Protein AF-A9D0V6-F1 (afdb_monomer)

Sequence (81 aa):
MLIDGEPHPFKKGDYICFNADTGIAHTLRNDSDKEFVFLVIGNRDKHDVVVYPENNKVLVRAVDESYAKRLTNYWDADTKD

Solvent-accessible surface area (backbone atoms only — not comparable to full-atom values): 5776 Å² total; per-residue (Å²): 59,26,54,68,79,43,84,44,87,79,58,95,90,66,85,85,84,84,70,83,95,67,86,72,49,74,46,89,64,83,93,62,99,63,91,84,86,84,86,88,85,78,86,90,61,59,77,41,75,47,77,40,76,95,74,42,30,33,36,40,46,71,76,74,45,74,43,74,66,63,94,78,60,95,81,59,78,90,73,84,129

Foldseek 3Di:
DQWQNRDDDDDPPDDDDDDPPPPIDDDDDDPDPDDDDDDDDDDDDQQDWDADPVVQWIQGSVVRDIDHNDDDDPPDDPDDD

Organism: NCBI:txid314608

Secondary structure (DSSP, 8-state):
-EETTEE----TT------TTS---EE----SSS-----------TT-EEEEGGGTEEEETTTTEEEE-----TTS-----

Radius of gyration: 16.49 Å; Cα contacts (8 Å, |Δi|>4): 68; chains: 1; bounding box: 47×21×39 Å

InterPro domains:
  IPR011051 RmlC-like cupin domain superfamily [SSF51182] (2-68)
  IPR013096 Cupin 2, conserved barrel [PF07883] (3-41)
  IPR014710 RmlC-like jelly roll fold [G3DSA:2.60.120.10] (1-79)

Structure (mmCIF, N/CA/C/O backbone):
data_AF-A9D0V6-F1
#
_entry.id   AF-A9D0V6-F1
#
loop_
_atom_site.group_PDB
_atom_site.id
_atom_site.type_symbol
_atom_site.label_atom_id
_atom_site.label_alt_id
_atom_site.label_comp_id
_atom_site.label_asym_id
_atom_site.label_entity_id
_atom_site.label_seq_id
_atom_site.pdbx_PDB_ins_code
_atom_site.Cartn_x
_atom_site.Cartn_y
_atom_site.Cartn_z
_atom_site.occupancy
_atom_site.B_iso_or_equiv
_atom_site.auth_seq_id
_atom_site.auth_comp_id
_atom_site.auth_asym_id
_atom_site.auth_atom_id
_atom_site.pdbx_PDB_model_num
ATOM 1 N N . MET A 1 1 ? -7.086 3.933 9.717 1.00 94.38 1 MET A N 1
ATOM 2 C CA . MET A 1 1 ? -6.447 3.950 8.388 1.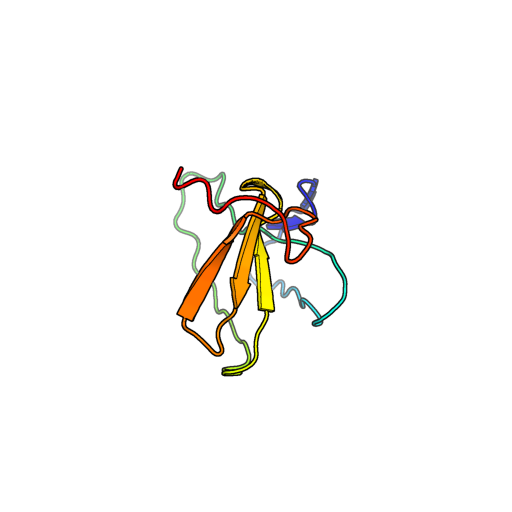00 94.38 1 MET A CA 1
ATOM 3 C C . MET A 1 1 ? -5.356 4.991 8.451 1.00 94.38 1 MET A C 1
ATOM 5 O O . MET A 1 1 ? -5.642 6.071 8.939 1.00 94.38 1 MET A O 1
ATOM 9 N N . LEU A 1 2 ? -4.138 4.685 8.029 1.00 96.31 2 LEU A N 1
ATOM 10 C CA . LEU A 1 2 ? -3.134 5.716 7.785 1.00 96.31 2 LEU A CA 1
ATOM 11 C C . LEU A 1 2 ? -3.269 6.122 6.318 1.00 96.31 2 LEU A C 1
ATOM 13 O O . LEU A 1 2 ? -3.238 5.233 5.470 1.00 96.31 2 LEU A O 1
ATOM 17 N N . ILE A 1 3 ? -3.485 7.403 6.025 1.00 96.50 3 ILE A N 1
ATOM 18 C CA . ILE A 1 3 ? -3.532 7.949 4.661 1.00 96.50 3 ILE A CA 1
ATOM 19 C C . ILE A 1 3 ? -2.338 8.885 4.546 1.00 96.50 3 ILE A C 1
ATOM 21 O O . ILE A 1 3 ? -2.282 9.891 5.241 1.00 96.50 3 ILE A O 1
ATOM 25 N N . ASP A 1 4 ? -1.359 8.498 3.736 1.00 95.38 4 ASP A N 1
ATOM 26 C CA . ASP A 1 4 ? -0.049 9.152 3.652 1.00 95.38 4 ASP A CA 1
ATOM 27 C C . ASP A 1 4 ? 0.624 9.348 5.029 1.00 95.38 4 ASP A C 1
ATOM 29 O O . ASP A 1 4 ? 1.152 10.401 5.363 1.00 95.38 4 ASP A O 1
ATOM 33 N N . GLY A 1 5 ? 0.535 8.318 5.879 1.00 95.44 5 GLY A N 1
ATOM 34 C CA . GLY A 1 5 ? 1.059 8.334 7.250 1.00 95.44 5 GLY A CA 1
ATOM 35 C C . GLY A 1 5 ? 0.136 8.987 8.285 1.00 95.44 5 GLY A C 1
ATOM 36 O O . GLY A 1 5 ? 0.263 8.693 9.475 1.00 95.44 5 GLY A O 1
ATOM 37 N N . GLU A 1 6 ? -0.852 9.775 7.860 1.00 96.12 6 GLU A N 1
ATOM 38 C CA . GLU A 1 6 ? -1.748 10.482 8.775 1.00 96.12 6 GLU A CA 1
ATOM 39 C C . GLU A 1 6 ? -2.893 9.588 9.280 1.00 96.12 6 GLU A C 1
ATOM 41 O O . GLU A 1 6 ? -3.517 8.860 8.499 1.00 96.12 6 GLU A O 1
ATOM 46 N N . PRO A 1 7 ? -3.207 9.597 10.589 1.00 96.44 7 PRO A N 1
ATOM 47 C CA . PRO A 1 7 ? -4.239 8.742 11.153 1.00 96.44 7 PRO A CA 1
ATOM 48 C C . PRO A 1 7 ? -5.652 9.254 10.851 1.00 96.44 7 PRO A C 1
ATOM 50 O O . PRO A 1 7 ? -6.090 10.296 11.330 1.00 96.44 7 PRO A O 1
ATOM 53 N N . HIS A 1 8 ? -6.421 8.422 10.155 1.00 96.12 8 HIS A N 1
ATOM 54 C CA . HIS A 1 8 ? -7.851 8.583 9.916 1.00 96.12 8 HIS A CA 1
ATOM 55 C C . HIS A 1 8 ? -8.624 7.434 10.584 1.00 96.12 8 HIS A C 1
ATOM 57 O O . HIS A 1 8 ? -8.615 6.294 10.088 1.00 96.12 8 HIS A O 1
ATOM 63 N N . PRO A 1 9 ? -9.272 7.689 11.736 1.00 93.81 9 PRO A N 1
ATOM 64 C CA . PRO A 1 9 ? -10.168 6.731 12.367 1.00 93.81 9 PRO A CA 1
ATOM 65 C C . PRO A 1 9 ? -11.364 6.439 11.465 1.00 93.81 9 PRO A C 1
ATOM 67 O O . PRO A 1 9 ? -11.900 7.332 10.815 1.00 93.81 9 PRO A O 1
ATOM 70 N N . PHE A 1 10 ? -11.799 5.188 11.453 1.00 92.12 10 PHE A N 1
ATOM 71 C CA . PHE A 1 10 ? -12.990 4.754 10.736 1.00 92.12 10 PHE A CA 1
ATOM 72 C C . PHE A 1 10 ? -13.624 3.601 11.516 1.00 92.12 10 PHE A C 1
ATOM 74 O O . PHE A 1 10 ? -12.962 2.942 12.326 1.00 92.12 10 PHE A O 1
ATOM 81 N N . LYS A 1 11 ? -14.925 3.399 11.334 1.00 92.19 11 LYS A N 1
ATOM 82 C CA . LYS A 1 11 ? -15.738 2.464 12.117 1.00 92.19 11 LYS A CA 1
ATOM 83 C C . LYS A 1 11 ? -16.512 1.511 11.216 1.00 92.19 11 LYS A C 1
ATOM 85 O O . LYS A 1 11 ?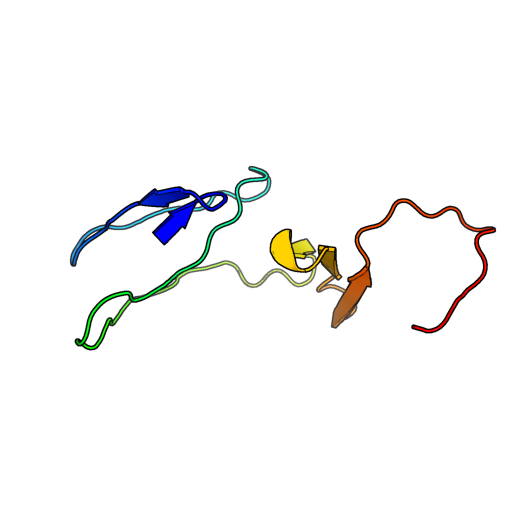 -16.562 1.646 9.997 1.00 92.19 11 LYS A O 1
ATOM 90 N N . LYS A 1 12 ? -17.162 0.531 11.847 1.00 94.75 12 LYS A N 1
ATOM 91 C CA . LYS A 1 12 ? -18.071 -0.392 11.164 1.00 94.75 12 LYS A CA 1
ATOM 92 C C . LYS A 1 12 ? -19.114 0.385 10.352 1.00 94.75 12 LYS A C 1
ATOM 94 O O . LYS A 1 12 ? -19.831 1.214 10.908 1.00 94.75 12 LYS A O 1
ATOM 99 N N . GLY A 1 13 ? -19.231 0.035 9.073 1.00 95.38 13 GLY A N 1
ATOM 100 C CA . GLY A 1 13 ? -20.154 0.659 8.123 1.00 95.38 13 GLY A CA 1
ATOM 101 C C . GLY A 1 13 ? -19.516 1.754 7.269 1.00 95.38 13 GLY A C 1
ATOM 102 O O . GLY A 1 13 ? -20.072 2.076 6.223 1.00 95.38 13 GLY A O 1
ATOM 103 N N . ASP A 1 14 ? -18.350 2.271 7.660 1.00 95.81 14 ASP A N 1
ATOM 104 C CA . ASP A 1 14 ? -17.599 3.198 6.823 1.00 95.81 14 ASP A CA 1
ATOM 105 C C . ASP A 1 14 ? -16.956 2.444 5.651 1.00 95.81 14 ASP A C 1
ATOM 107 O O . ASP A 1 14 ? -16.562 1.279 5.767 1.00 95.81 14 ASP A O 1
ATOM 111 N N . TYR A 1 15 ? -16.813 3.137 4.525 1.00 95.38 15 TYR A N 1
ATOM 112 C CA . TYR A 1 15 ? -16.027 2.685 3.386 1.00 95.38 15 TYR A CA 1
ATOM 113 C C . TYR A 1 15 ? -15.054 3.787 2.978 1.00 95.38 15 TYR A C 1
ATOM 115 O O . TYR A 1 15 ? -15.299 4.974 3.191 1.00 95.38 15 TYR A O 1
ATOM 123 N N . ILE A 1 16 ? -13.932 3.377 2.398 1.00 94.81 16 ILE A N 1
ATOM 124 C CA . ILE A 1 16 ? -12.884 4.268 1.909 1.00 94.81 16 ILE A CA 1
ATOM 125 C C . ILE A 1 16 ? -12.512 3.776 0.514 1.00 94.81 16 ILE A C 1
ATOM 127 O O . ILE A 1 16 ? -12.419 2.568 0.288 1.00 94.81 16 ILE A O 1
ATOM 131 N N . CYS A 1 17 ? -12.324 4.702 -0.421 1.00 95.56 17 CYS A N 1
ATOM 132 C CA . CYS A 1 17 ? -11.971 4.394 -1.800 1.00 95.56 17 CYS A CA 1
ATOM 133 C C . 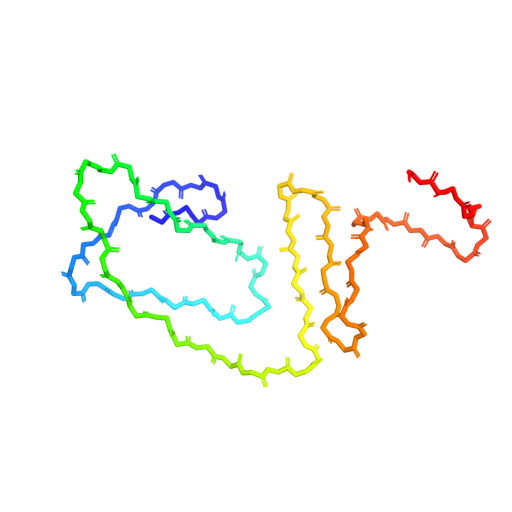CYS A 1 17 ? -10.612 5.003 -2.134 1.00 95.56 17 CYS A C 1
ATOM 135 O O . CYS A 1 17 ? -10.395 6.193 -1.913 1.00 95.56 17 CYS A O 1
ATOM 137 N N . PHE A 1 18 ? -9.731 4.189 -2.709 1.00 95.31 18 PHE A N 1
ATOM 138 C CA . PHE A 1 18 ? -8.428 4.620 -3.199 1.00 95.31 18 PHE A CA 1
ATOM 139 C C . PHE A 1 18 ? -8.433 4.532 -4.719 1.00 95.31 18 PHE A C 1
ATOM 141 O O . PHE A 1 18 ? -8.371 3.444 -5.290 1.00 95.31 18 PHE A O 1
ATOM 148 N N . ASN A 1 19 ? -8.556 5.687 -5.369 1.00 94.94 19 ASN A N 1
ATOM 149 C CA . ASN A 1 19 ? -8.415 5.764 -6.816 1.00 94.94 19 ASN A CA 1
ATOM 150 C C . ASN A 1 19 ? -6.945 5.534 -7.189 1.00 94.94 19 ASN A C 1
ATOM 152 O O . ASN A 1 19 ? -6.038 6.002 -6.491 1.00 94.94 19 ASN A O 1
ATOM 156 N N . ALA A 1 20 ? -6.726 4.816 -8.291 1.00 94.56 20 ALA A N 1
ATOM 157 C CA . ALA A 1 20 ? -5.394 4.625 -8.849 1.00 94.56 20 ALA A CA 1
ATOM 158 C C . ALA A 1 20 ? -4.758 5.976 -9.216 1.00 94.56 20 ALA A C 1
ATOM 160 O O . ALA A 1 20 ? -5.466 6.945 -9.487 1.00 94.56 20 ALA A O 1
ATOM 161 N N . ASP A 1 21 ? -3.425 6.011 -9.225 1.00 93.19 21 ASP A N 1
ATOM 162 C CA . ASP A 1 21 ? -2.628 7.161 -9.677 1.00 93.19 21 ASP A CA 1
ATOM 163 C C . ASP A 1 21 ? -2.851 8.473 -8.891 1.00 93.19 21 ASP A C 1
ATOM 165 O O . ASP A 1 21 ? -2.680 9.576 -9.396 1.00 93.19 21 ASP A O 1
ATOM 169 N N . THR A 1 22 ? -3.230 8.376 -7.614 1.00 96.06 22 THR A N 1
ATOM 170 C CA . THR A 1 22 ? -3.361 9.554 -6.731 1.00 96.06 22 THR A CA 1
ATOM 171 C C . THR A 1 22 ? -2.058 9.937 -6.029 1.00 96.06 22 THR A C 1
ATOM 173 O O . THR A 1 22 ? -1.958 11.029 -5.478 1.00 96.06 22 THR A O 1
ATOM 176 N N . GLY A 1 23 ? -1.074 9.032 -5.992 1.00 94.50 23 GLY A N 1
ATOM 177 C CA . GLY A 1 23 ? 0.145 9.187 -5.192 1.00 94.50 23 GLY A CA 1
ATOM 178 C C . GLY A 1 23 ? -0.067 9.071 -3.676 1.00 94.50 23 GLY A C 1
ATOM 179 O O . GLY A 1 23 ? 0.901 9.169 -2.930 1.00 94.50 23 GLY A O 1
ATOM 180 N N . ILE A 1 24 ? -1.300 8.829 -3.217 1.00 95.88 24 ILE A N 1
ATOM 181 C CA . ILE A 1 24 ? -1.650 8.725 -1.798 1.00 95.88 24 ILE A CA 1
ATOM 182 C C . ILE A 1 24 ? -1.498 7.269 -1.346 1.00 95.88 24 ILE A C 1
ATOM 184 O O . ILE A 1 24 ? -2.261 6.389 -1.759 1.00 95.88 24 ILE A O 1
ATOM 188 N N . ALA A 1 25 ? -0.524 7.009 -0.475 1.00 96.88 25 ALA A N 1
ATOM 189 C CA . ALA A 1 25 ? -0.346 5.697 0.139 1.00 96.88 25 ALA A CA 1
ATOM 190 C C . ALA A 1 25 ? -1.358 5.465 1.269 1.00 96.88 25 ALA A C 1
ATOM 192 O O . ALA A 1 25 ? -1.850 6.409 1.888 1.00 96.88 25 ALA A O 1
ATOM 193 N N . HIS A 1 26 ? -1.661 4.202 1.567 1.00 96.44 26 HIS A N 1
ATOM 194 C CA . HIS A 1 26 ? -2.534 3.864 2.683 1.00 96.44 26 HIS A CA 1
ATOM 195 C C . HIS A 1 26 ? -2.100 2.592 3.404 1.00 96.44 26 HIS A C 1
ATOM 197 O O . HIS A 1 26 ? -1.673 1.623 2.779 1.00 96.44 26 HIS A O 1
ATOM 203 N N . THR A 1 27 ? -2.283 2.587 4.724 1.00 95.94 27 THR A N 1
ATOM 204 C CA . THR A 1 27 ? -1.976 1.443 5.587 1.00 95.94 27 THR A CA 1
ATOM 205 C C . THR A 1 27 ? -3.140 1.176 6.530 1.00 95.94 27 THR A C 1
ATOM 207 O O . THR A 1 27 ? -3.579 2.040 7.297 1.00 95.94 27 THR A O 1
ATOM 210 N N . LEU A 1 28 ? -3.641 -0.056 6.511 1.00 94.81 28 LEU A N 1
ATOM 211 C CA . LEU A 1 28 ? -4.635 -0.512 7.470 1.00 94.81 28 LEU A CA 1
ATOM 212 C C . LEU A 1 28 ? -3.937 -1.013 8.739 1.00 94.81 28 LEU A C 1
ATOM 214 O O . LEU A 1 28 ? -3.280 -2.049 8.719 1.00 94.81 28 LEU A O 1
ATOM 218 N N . ARG A 1 29 ? -4.112 -0.291 9.847 1.00 94.56 29 ARG A N 1
ATOM 219 C CA . ARG A 1 29 ? -3.587 -0.656 11.168 1.00 94.56 29 ARG A CA 1
ATOM 220 C C . ARG A 1 29 ? -4.735 -0.766 12.168 1.00 94.56 29 ARG A C 1
ATOM 222 O O . ARG A 1 29 ? -5.573 0.136 12.229 1.00 94.56 29 ARG A O 1
ATOM 229 N N . ASN A 1 30 ? -4.784 -1.866 12.917 1.00 94.81 30 ASN A N 1
ATOM 230 C CA . ASN A 1 30 ? -5.719 -2.051 14.024 1.00 94.81 30 ASN A CA 1
ATOM 231 C C . ASN A 1 30 ? -5.007 -1.708 15.338 1.00 94.81 30 ASN A C 1
ATOM 233 O O . ASN A 1 30 ? -4.237 -2.517 15.842 1.00 94.81 30 ASN A O 1
ATOM 237 N N . ASP A 1 31 ? -5.271 -0.514 15.869 1.00 93.94 31 ASP A N 1
ATOM 238 C CA . ASP A 1 31 ? -4.707 -0.033 17.141 1.00 93.94 31 ASP A CA 1
ATOM 239 C C . ASP A 1 31 ? -5.558 -0.438 18.365 1.00 93.94 31 ASP A C 1
ATOM 241 O O . ASP A 1 31 ? -5.345 0.065 19.467 1.00 93.94 31 ASP A O 1
ATOM 245 N N . SER A 1 32 ? -6.558 -1.309 18.182 1.00 93.31 32 SER A N 1
ATOM 246 C CA . SER A 1 32 ? -7.436 -1.787 19.256 1.00 93.31 32 SER A CA 1
ATOM 247 C C . SER A 1 32 ? -7.063 -3.185 19.750 1.00 93.31 32 SER A C 1
ATOM 249 O O . SER A 1 32 ? -6.328 -3.924 19.101 1.00 93.31 32 SER A O 1
ATOM 251 N N . ASP A 1 33 ? -7.630 -3.567 20.891 1.00 96.81 33 ASP A N 1
ATOM 252 C CA . ASP A 1 33 ? -7.525 -4.898 21.495 1.00 96.81 33 ASP A CA 1
ATOM 253 C C . ASP A 1 33 ? -8.589 -5.888 20.981 1.00 96.81 33 ASP A C 1
ATOM 255 O O . ASP A 1 33 ? -8.707 -7.003 21.489 1.00 96.81 33 ASP A O 1
ATOM 259 N N . LYS A 1 34 ? -9.381 -5.490 19.979 1.00 95.94 34 LYS A N 1
ATOM 260 C CA . LYS A 1 34 ? -10.473 -6.289 19.413 1.00 95.94 34 LYS A CA 1
ATOM 261 C C . LYS A 1 34 ? -10.168 -6.691 17.982 1.00 95.94 34 LYS A C 1
ATOM 263 O O . LYS A 1 34 ? -9.448 -6.005 17.257 1.00 95.94 34 LYS A O 1
ATOM 268 N N . GLU A 1 35 ? -10.779 -7.788 17.548 1.00 94.69 35 GLU A N 1
ATOM 269 C CA . GLU A 1 35 ? -10.740 -8.181 16.145 1.00 94.69 35 GLU A CA 1
ATOM 270 C C . GLU A 1 35 ? -11.378 -7.114 15.251 1.00 94.69 35 GLU A C 1
ATOM 272 O O .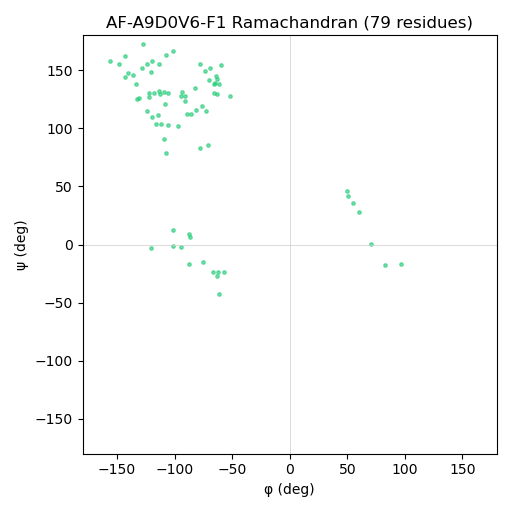 GLU A 1 35 ? -12.438 -6.556 15.551 1.00 94.69 35 GLU A O 1
ATOM 277 N N . PHE A 1 36 ? -10.726 -6.865 14.118 1.00 93.25 36 PHE A N 1
ATOM 278 C CA . PHE A 1 36 ? -11.189 -5.942 13.098 1.00 93.25 36 PHE A CA 1
ATOM 279 C C . PHE A 1 36 ? -11.397 -6.697 11.783 1.00 93.25 36 PHE A C 1
ATOM 281 O O . PHE A 1 36 ? -10.439 -7.128 11.144 1.00 93.25 36 PHE A O 1
ATOM 288 N N . VAL A 1 37 ? -12.661 -6.862 11.387 1.00 94.50 37 VAL A N 1
ATOM 289 C CA . VAL A 1 37 ? -13.056 -7.568 10.160 1.00 94.50 37 VAL A CA 1
ATOM 290 C C . VAL A 1 37 ? -13.493 -6.556 9.109 1.00 94.50 37 VAL A C 1
ATOM 292 O O . VAL A 1 37 ? -14.321 -5.684 9.377 1.00 94.50 37 VAL A O 1
ATOM 295 N N . PHE A 1 38 ? -12.953 -6.692 7.903 1.00 95.12 38 PHE A N 1
ATOM 296 C CA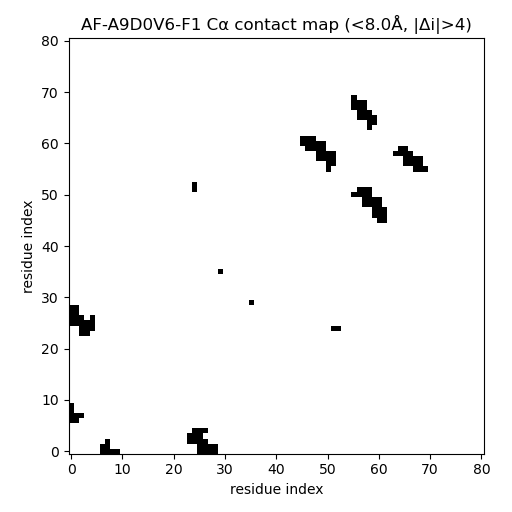 . PHE A 1 38 ? -13.190 -5.784 6.786 1.00 95.12 38 PHE A CA 1
ATOM 297 C C . PHE A 1 38 ? -13.248 -6.550 5.464 1.00 95.12 38 PHE A C 1
ATOM 299 O O . PHE A 1 38 ? -12.789 -7.688 5.362 1.00 95.12 38 PHE A O 1
ATOM 306 N N . LEU A 1 39 ? -13.821 -5.905 4.449 1.00 96.62 39 LEU A N 1
ATOM 307 C CA . LEU A 1 39 ? -13.854 -6.391 3.075 1.00 96.62 39 LEU A CA 1
ATOM 308 C C . LEU A 1 39 ? -12.997 -5.465 2.211 1.00 96.62 39 LEU A C 1
ATOM 310 O O . LEU A 1 39 ? -13.189 -4.251 2.240 1.00 96.62 39 LEU A O 1
ATOM 314 N N . VAL A 1 40 ? -12.081 -6.039 1.431 1.00 96.38 40 VAL A N 1
ATOM 315 C CA . VAL A 1 40 ? -11.312 -5.311 0.413 1.00 96.38 40 VAL A CA 1
ATOM 316 C C . VAL A 1 40 ? -11.786 -5.750 -0.957 1.00 96.38 40 VAL A C 1
ATOM 318 O O . VAL A 1 40 ? -11.877 -6.944 -1.242 1.00 96.38 40 VAL A O 1
ATOM 321 N N . ILE A 1 41 ? -12.064 -4.769 -1.805 1.00 96.81 41 ILE A N 1
ATOM 322 C CA . ILE A 1 41 ? -12.419 -4.972 -3.203 1.00 96.81 41 ILE A CA 1
ATOM 323 C C . ILE A 1 41 ? -11.399 -4.193 -4.023 1.00 96.81 41 ILE A C 1
ATOM 325 O O . ILE A 1 41 ? -11.181 -3.010 -3.776 1.00 96.81 41 ILE A O 1
ATOM 329 N N . GLY A 1 42 ? -10.762 -4.863 -4.979 1.00 95.12 42 GLY A N 1
ATOM 330 C CA . GLY A 1 42 ? -9.740 -4.261 -5.824 1.00 95.12 42 GLY A CA 1
ATOM 331 C C . GLY A 1 42 ? -9.605 -4.995 -7.150 1.00 95.12 42 GLY A C 1
ATOM 332 O O . GLY A 1 42 ? -9.985 -6.164 -7.276 1.00 95.12 42 GLY A O 1
ATOM 333 N N . ASN A 1 43 ? -9.065 -4.292 -8.140 1.00 94.88 43 ASN A N 1
ATOM 334 C CA . ASN A 1 43 ? -8.801 -4.853 -9.458 1.00 94.88 43 ASN A CA 1
ATOM 335 C C . ASN A 1 43 ? 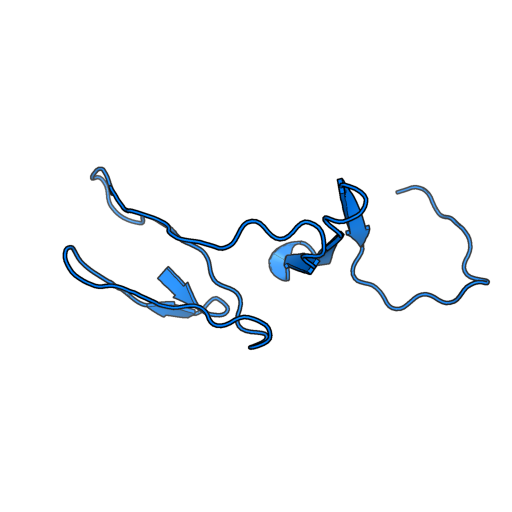-7.660 -5.878 -9.396 1.00 94.88 43 ASN A C 1
ATOM 337 O O . ASN A 1 43 ? -6.752 -5.782 -8.573 1.00 94.88 43 ASN A O 1
ATOM 341 N N . ARG A 1 44 ? -7.691 -6.854 -10.308 1.00 95.00 44 ARG A N 1
ATOM 342 C CA . ARG A 1 44 ? -6.577 -7.778 -10.559 1.00 95.00 44 ARG A CA 1
ATOM 343 C C . ARG A 1 44 ? -5.924 -7.421 -11.888 1.00 95.00 44 ARG A C 1
ATOM 345 O O . ARG A 1 44 ? -6.208 -8.057 -12.899 1.00 95.00 44 ARG A O 1
ATOM 352 N N . ASP A 1 45 ? -5.091 -6.388 -11.883 1.00 95.69 45 ASP A N 1
ATOM 353 C CA . ASP A 1 45 ? -4.332 -5.981 -13.065 1.00 95.69 45 ASP A CA 1
ATOM 354 C C . ASP A 1 45 ? -2.937 -6.614 -13.043 1.00 95.69 45 ASP A C 1
ATOM 356 O O . ASP A 1 45 ? -2.221 -6.524 -12.050 1.00 95.69 45 ASP A O 1
ATOM 360 N N . LYS A 1 46 ? -2.542 -7.277 -14.132 1.00 96.75 46 LYS A N 1
ATOM 361 C CA . LYS A 1 46 ? -1.194 -7.847 -14.278 1.00 96.75 46 LYS A CA 1
ATOM 362 C C . LYS A 1 46 ? -0.133 -6.783 -14.569 1.00 96.75 46 LYS A C 1
ATOM 364 O O . LYS A 1 46 ? 1.049 -7.074 -14.452 1.00 96.75 46 LYS A O 1
ATOM 369 N N . HIS A 1 47 ? -0.539 -5.580 -14.961 1.00 96.94 47 HIS A N 1
ATOM 370 C CA . HIS A 1 47 ? 0.342 -4.464 -15.297 1.00 96.94 47 HIS A CA 1
ATOM 371 C C . HIS A 1 47 ? 0.455 -3.427 -14.172 1.00 96.94 47 HIS A C 1
ATOM 373 O O . HIS A 1 47 ? 0.985 -2.344 -14.396 1.00 96.94 47 HIS A O 1
ATOM 379 N N . ASP A 1 48 ? -0.021 -3.762 -12.971 1.00 97.19 48 ASP A N 1
ATOM 380 C CA . ASP A 1 48 ? 0.008 -2.865 -11.820 1.00 97.19 48 ASP A CA 1
ATOM 381 C C . ASP A 1 48 ? 1.442 -2.523 -11.376 1.00 97.19 48 ASP A C 1
ATOM 383 O O . ASP A 1 48 ? 2.352 -3.363 -11.421 1.00 97.19 48 ASP A O 1
ATOM 387 N N . VAL A 1 49 ? 1.625 -1.290 -10.905 1.00 97.06 49 VAL A N 1
ATOM 388 C CA . VAL A 1 49 ? 2.881 -0.788 -10.337 1.00 97.06 49 VAL A CA 1
ATOM 389 C C . VAL A 1 49 ? 2.583 -0.271 -8.939 1.00 97.06 49 VAL A C 1
ATOM 391 O O . VAL A 1 49 ? 1.871 0.717 -8.768 1.00 97.06 49 VAL A O 1
ATOM 394 N N . VAL A 1 50 ? 3.154 -0.924 -7.929 1.00 97.00 50 VAL A N 1
ATOM 395 C CA . VAL A 1 50 ? 2.897 -0.595 -6.524 1.00 97.00 50 VAL A CA 1
ATOM 396 C C . VAL A 1 50 ? 4.129 0.060 -5.927 1.00 97.00 50 VAL A C 1
ATOM 398 O O . VAL A 1 50 ? 5.204 -0.535 -5.891 1.00 97.00 50 VAL A O 1
ATOM 401 N N . VAL A 1 51 ? 3.978 1.284 -5.429 1.00 96.88 51 VAL A N 1
ATOM 402 C CA . VAL A 1 51 ? 5.033 1.982 -4.689 1.00 96.88 51 VAL A CA 1
ATOM 403 C C . VAL A 1 51 ? 4.843 1.719 -3.199 1.00 96.88 51 VAL A C 1
ATOM 405 O O . VAL A 1 51 ? 3.749 1.911 -2.677 1.00 96.88 51 VAL A O 1
ATOM 408 N N . TYR A 1 52 ? 5.917 1.328 -2.514 1.00 96.50 52 TYR A N 1
ATOM 409 C CA . TYR A 1 52 ? 5.992 1.201 -1.057 1.00 96.50 52 TYR A CA 1
ATOM 410 C C . TYR A 1 52 ? 6.889 2.323 -0.512 1.00 96.50 52 TYR A C 1
ATOM 412 O O . TYR A 1 52 ? 8.113 2.144 -0.452 1.00 96.50 52 TYR A O 1
ATOM 420 N N . PRO A 1 53 ? 6.329 3.499 -0.157 1.00 94.69 53 PRO A N 1
ATOM 421 C CA . PRO A 1 53 ? 7.128 4.675 0.186 1.00 94.69 53 PRO A CA 1
ATOM 422 C C . PRO A 1 53 ? 8.024 4.451 1.405 1.00 94.69 53 PRO A C 1
ATOM 424 O O . PRO A 1 53 ? 9.205 4.780 1.355 1.00 94.69 53 PRO A O 1
ATOM 427 N N . GLU A 1 54 ? 7.499 3.812 2.455 1.00 93.44 54 GLU A N 1
ATOM 428 C CA . GLU A 1 54 ? 8.227 3.566 3.710 1.00 93.44 54 GLU A CA 1
ATOM 429 C C . GLU A 1 54 ? 9.454 2.661 3.534 1.00 93.44 54 GLU A C 1
ATOM 431 O O . GLU A 1 54 ? 10.422 2.761 4.283 1.00 93.44 54 GLU A O 1
ATOM 436 N N . ASN A 1 55 ? 9.440 1.781 2.531 1.00 94.00 55 ASN A N 1
ATOM 437 C CA . ASN A 1 55 ? 10.547 0.864 2.257 1.00 94.00 55 ASN A CA 1
ATOM 438 C C . ASN A 1 55 ? 11.429 1.317 1.094 1.00 94.00 55 ASN A C 1
ATOM 440 O O . ASN A 1 55 ? 12.383 0.617 0.762 1.00 94.00 55 ASN A O 1
ATOM 444 N N . ASN A 1 56 ? 11.095 2.441 0.456 1.00 95.25 56 ASN A N 1
ATOM 445 C CA . ASN A 1 56 ? 11.718 2.908 -0.774 1.00 95.25 56 ASN A CA 1
ATOM 446 C C . ASN A 1 56 ? 11.779 1.814 -1.862 1.00 95.25 56 ASN A C 1
ATOM 448 O O . ASN A 1 56 ? 12.820 1.594 -2.484 1.00 95.25 56 ASN A O 1
ATOM 452 N N . LYS A 1 57 ? 10.663 1.100 -2.073 1.00 96.38 57 LYS A N 1
ATOM 453 C CA . LYS A 1 57 ? 10.550 -0.008 -3.039 1.00 96.38 57 LYS A CA 1
ATOM 454 C C . LYS A 1 57 ? 9.418 0.207 -4.037 1.00 96.38 57 LYS A C 1
ATOM 456 O O . LYS A 1 57 ? 8.445 0.901 -3.743 1.00 96.38 57 LYS A O 1
ATOM 461 N N . VAL A 1 58 ? 9.537 -0.424 -5.201 1.00 97.31 58 VAL A N 1
ATOM 462 C CA . VAL A 1 58 ? 8.486 -0.507 -6.224 1.00 97.31 58 VAL A CA 1
ATOM 463 C C . VAL A 1 58 ? 8.324 -1.958 -6.659 1.00 97.31 58 VAL A C 1
ATOM 465 O O . VAL A 1 58 ? 9.303 -2.573 -7.068 1.00 97.31 58 VAL A O 1
ATOM 468 N N . LEU A 1 59 ? 7.107 -2.494 -6.594 1.00 97.44 59 LEU A N 1
ATOM 469 C CA . LEU A 1 59 ? 6.732 -3.768 -7.209 1.00 97.44 59 LEU A CA 1
ATOM 470 C C . LEU A 1 59 ? 6.210 -3.505 -8.621 1.00 97.44 59 LEU A C 1
ATOM 472 O O . LEU A 1 59 ? 5.277 -2.720 -8.801 1.00 97.44 59 LEU A O 1
ATOM 476 N N . VAL A 1 60 ? 6.770 -4.206 -9.604 1.00 98.06 60 VAL A N 1
ATOM 477 C CA . VAL A 1 60 ? 6.265 -4.229 -10.981 1.00 98.06 60 VAL A CA 1
ATOM 478 C C . VAL A 1 60 ? 5.590 -5.575 -11.212 1.00 98.06 60 VAL A C 1
ATOM 480 O O . VAL A 1 60 ? 6.247 -6.594 -11.425 1.00 98.06 60 VAL A O 1
ATOM 483 N N . ARG A 1 61 ? 4.255 -5.594 -11.182 1.00 97.50 61 ARG A N 1
ATOM 484 C CA . ARG A 1 61 ? 3.481 -6.845 -11.195 1.00 97.50 61 ARG A CA 1
ATOM 485 C C 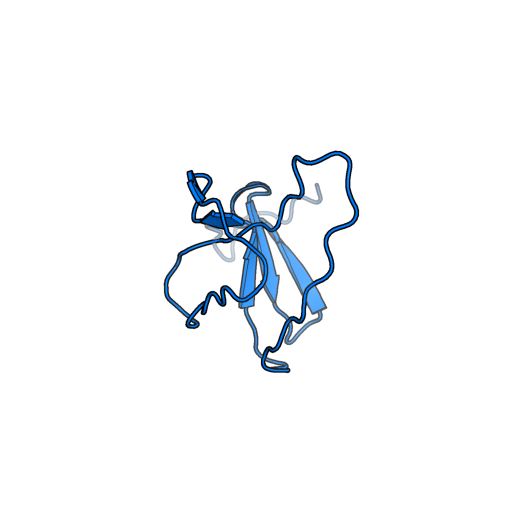. ARG A 1 61 ? 3.605 -7.626 -12.503 1.00 97.50 61 ARG A C 1
ATOM 487 O O . ARG A 1 61 ? 3.456 -8.842 -12.494 1.00 97.50 61 ARG A O 1
ATOM 494 N N . ALA A 1 62 ? 3.936 -6.951 -13.603 1.00 98.12 62 ALA A N 1
ATOM 495 C CA . ALA A 1 62 ? 4.115 -7.587 -14.908 1.00 98.12 62 ALA A CA 1
ATOM 496 C C . ALA A 1 62 ? 5.263 -8.610 -14.934 1.00 98.12 62 ALA A C 1
ATOM 498 O O . ALA A 1 62 ? 5.245 -9.509 -15.774 1.00 98.12 62 ALA A O 1
ATOM 499 N N . VAL A 1 63 ? 6.235 -8.468 -14.028 1.00 97.94 63 VAL A N 1
ATOM 500 C CA . VAL A 1 63 ? 7.395 -9.361 -13.883 1.00 97.94 63 VAL A CA 1
ATOM 501 C C . VAL A 1 63 ? 7.482 -10.009 -12.497 1.00 97.94 63 VAL A C 1
ATOM 503 O O . VAL A 1 63 ? 8.347 -10.842 -12.282 1.00 97.94 63 VAL A O 1
ATOM 506 N N . ASP A 1 64 ? 6.570 -9.668 -11.581 1.00 97.00 64 ASP A N 1
ATOM 507 C CA . ASP A 1 64 ? 6.544 -10.142 -10.186 1.00 97.00 64 ASP A CA 1
ATOM 508 C C . ASP A 1 64 ? 7.850 -9.877 -9.408 1.00 97.00 64 ASP A C 1
ATOM 510 O O . ASP A 1 64 ? 8.277 -10.652 -8.555 1.00 97.00 64 ASP A O 1
ATOM 514 N N . GLU A 1 65 ? 8.489 -8.740 -9.693 1.00 97.19 65 GLU A N 1
ATOM 515 C CA . GLU A 1 65 ? 9.753 -8.330 -9.076 1.00 97.19 65 GLU A CA 1
ATOM 516 C C . GLU A 1 65 ? 9.609 -6.996 -8.334 1.00 97.19 65 GLU A C 1
ATOM 518 O O . GLU A 1 65 ? 8.834 -6.11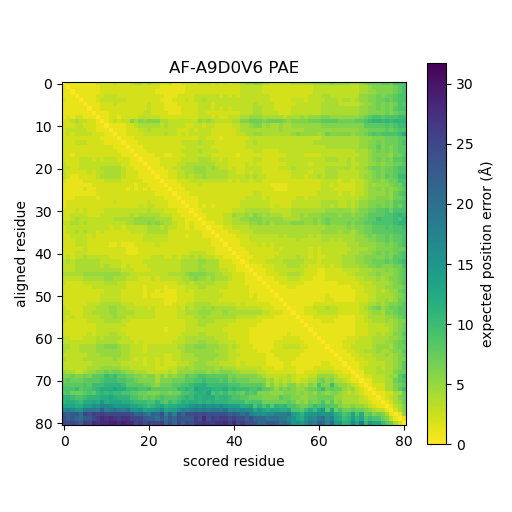4 -8.717 1.00 97.19 65 GLU A O 1
ATOM 523 N N . SER A 1 66 ? 10.380 -6.843 -7.255 1.00 96.44 66 SER A N 1
ATOM 524 C CA . SER A 1 66 ? 10.468 -5.606 -6.474 1.00 96.44 66 SER A CA 1
ATOM 525 C C . SER A 1 66 ? 11.853 -4.980 -6.590 1.00 96.44 66 SER A C 1
ATOM 527 O O . SER A 1 66 ? 12.858 -5.648 -6.359 1.00 96.44 66 SER A O 1
ATOM 529 N N . TYR A 1 67 ? 11.897 -3.678 -6.859 1.00 94.12 67 TYR A N 1
ATOM 530 C CA . TYR A 1 67 ? 13.124 -2.908 -7.056 1.00 94.12 67 TYR A CA 1
ATOM 531 C C . TYR A 1 67 ? 13.249 -1.781 -6.034 1.00 94.12 67 TYR A C 1
ATOM 533 O O . TYR A 1 67 ? 12.252 -1.305 -5.484 1.00 94.12 67 TYR A O 1
ATOM 541 N N . ALA A 1 68 ? 14.475 -1.310 -5.809 1.00 92.81 68 ALA A N 1
ATOM 542 C CA . ALA A 1 68 ? 14.707 -0.078 -5.068 1.00 92.81 68 ALA A CA 1
ATOM 543 C C . ALA A 1 68 ? 14.157 1.120 -5.857 1.00 92.81 68 ALA A C 1
ATOM 545 O O . ALA A 1 68 ? 14.462 1.305 -7.036 1.00 92.81 68 ALA A O 1
ATOM 546 N N . LYS A 1 69 ? 13.376 1.975 -5.196 1.00 93.12 69 LYS A N 1
ATOM 547 C CA . LYS A 1 69 ? 12.897 3.236 -5.760 1.00 93.12 69 LYS A CA 1
ATOM 548 C C . LYS A 1 69 ? 14.033 4.259 -5.714 1.00 93.12 69 LYS A C 1
ATOM 550 O O . LYS A 1 69 ? 14.138 5.072 -4.798 1.00 93.12 69 LYS A O 1
ATOM 555 N N . ARG A 1 70 ? 14.909 4.214 -6.707 1.00 88.94 70 ARG A N 1
ATOM 556 C CA . ARG A 1 70 ? 15.959 5.216 -6.900 1.00 88.94 70 ARG A CA 1
ATOM 557 C C . ARG A 1 70 ? 16.048 5.585 -8.364 1.00 88.94 70 ARG A C 1
ATOM 559 O O . ARG A 1 70 ? 15.849 4.739 -9.232 1.00 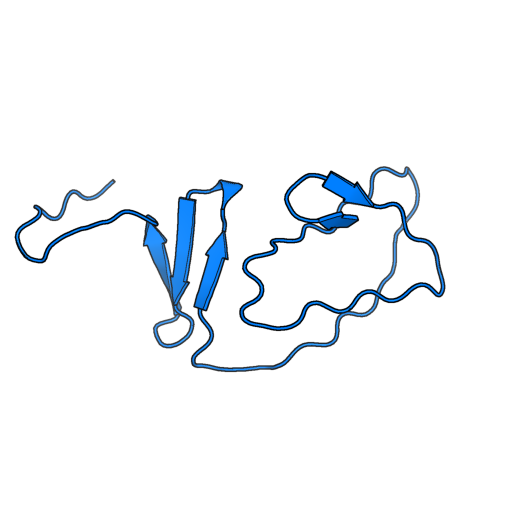88.94 70 ARG A O 1
ATOM 566 N N . LEU A 1 71 ? 16.366 6.846 -8.633 1.00 86.12 71 LEU A N 1
ATOM 567 C CA . LEU A 1 71 ? 16.774 7.219 -9.975 1.00 86.12 71 LEU A CA 1
ATOM 568 C C . LEU A 1 71 ? 18.066 6.462 -10.287 1.00 86.12 71 LEU A C 1
ATOM 570 O O . LEU A 1 71 ? 18.999 6.454 -9.483 1.00 86.12 71 LEU A O 1
ATOM 574 N N . THR A 1 72 ? 18.091 5.802 -11.431 1.00 84.31 72 THR A N 1
ATOM 575 C CA . THR A 1 72 ? 19.263 5.098 -11.931 1.00 84.31 72 THR A CA 1
ATOM 576 C C . THR A 1 72 ? 19.343 5.331 -13.430 1.00 84.31 72 THR A C 1
ATOM 578 O O . THR A 1 72 ? 18.318 5.521 -14.090 1.00 84.31 72 THR A O 1
ATOM 581 N N . ASN A 1 73 ? 20.554 5.386 -13.963 1.00 87.06 73 ASN A N 1
ATOM 582 C CA . ASN A 1 73 ? 20.786 5.391 -15.396 1.00 87.06 73 ASN A CA 1
ATOM 583 C C . ASN A 1 73 ? 21.360 4.036 -15.831 1.00 87.06 73 ASN A C 1
ATOM 585 O O . ASN A 1 73 ? 21.860 3.269 -15.015 1.00 87.06 73 ASN A O 1
ATOM 589 N N . TYR A 1 74 ? 21.297 3.759 -17.133 1.00 84.06 74 TYR A N 1
ATOM 590 C CA . TYR A 1 74 ? 21.746 2.489 -17.716 1.00 84.06 74 TYR A CA 1
ATOM 591 C C . TYR A 1 74 ? 23.220 2.147 -17.423 1.00 84.06 74 TYR A C 1
ATOM 593 O O . TYR A 1 74 ? 23.598 0.982 -17.470 1.00 84.06 74 TYR A O 1
ATOM 601 N N . TRP A 1 75 ? 24.057 3.147 -17.142 1.00 90.44 75 TRP A N 1
ATOM 602 C CA . TRP A 1 75 ? 25.493 2.984 -16.908 1.00 90.44 75 TRP A CA 1
ATOM 603 C C . TRP A 1 75 ? 25.858 2.833 -15.429 1.00 90.44 75 TRP A C 1
ATOM 605 O O . TRP A 1 75 ? 27.041 2.676 -15.119 1.00 90.44 75 TRP A O 1
ATOM 615 N N . ASP A 1 76 ? 24.884 2.906 -14.519 1.00 85.69 76 ASP A N 1
ATOM 616 C CA . ASP A 1 76 ? 25.141 2.662 -13.104 1.00 85.69 76 ASP A CA 1
ATOM 617 C C . ASP A 1 76 ? 25.565 1.202 -12.906 1.00 85.69 76 ASP A C 1
ATOM 619 O O . ASP A 1 76 ? 25.021 0.288 -13.522 1.00 85.69 76 ASP A O 1
ATOM 623 N N . ALA A 1 77 ? 26.553 0.975 -12.043 1.00 82.69 77 ALA A N 1
ATOM 624 C CA . ALA A 1 77 ? 27.008 -0.375 -11.746 1.00 82.69 77 ALA A CA 1
ATOM 625 C C . ALA A 1 77 ? 25.914 -1.178 -11.025 1.00 82.69 77 ALA A C 1
ATOM 627 O O . ALA A 1 77 ? 25.293 -0.684 -10.078 1.00 82.69 77 ALA A O 1
ATOM 628 N N . ASP A 1 78 ? 25.751 -2.441 -11.419 1.00 76.56 78 ASP A N 1
ATOM 629 C CA . ASP A 1 78 ? 24.893 -3.402 -10.726 1.00 76.56 78 ASP A CA 1
ATOM 630 C C . ASP A 1 78 ? 25.530 -3.790 -9.384 1.00 76.56 78 ASP A C 1
ATOM 632 O O . ASP A 1 78 ? 26.264 -4.775 -9.264 1.00 76.56 78 ASP A O 1
ATOM 636 N N . THR A 1 79 ? 25.284 -2.999 -8.346 1.00 65.31 79 THR A N 1
ATOM 637 C CA . THR A 1 79 ? 25.621 -3.389 -6.978 1.00 65.31 79 THR A CA 1
ATOM 638 C C . THR A 1 79 ? 24.523 -4.309 -6.457 1.00 65.31 79 THR A C 1
ATOM 640 O O . THR A 1 79 ? 23.372 -3.894 -6.329 1.00 65.31 79 THR A O 1
ATOM 643 N N . LYS A 1 80 ? 24.863 -5.571 -6.175 1.00 55.66 80 LYS A N 1
ATOM 644 C CA . LYS A 1 80 ? 23.990 -6.447 -5.386 1.00 55.66 80 LYS A CA 1
ATOM 645 C C . LYS A 1 80 ? 24.049 -5.984 -3.930 1.00 55.66 80 LYS A C 1
ATOM 647 O O . LYS A 1 80 ? 25.125 -6.052 -3.339 1.00 55.66 80 LYS A O 1
ATOM 652 N N . ASP A 1 81 ? 22.921 -5.503 -3.416 1.00 55.47 81 ASP A N 1
ATOM 653 C CA . ASP A 1 81 ? 22.693 -5.306 -1.978 1.00 55.47 81 ASP A CA 1
ATOM 654 C C . ASP A 1 81 ? 22.596 -6.656 -1.244 1.00 55.47 81 ASP A C 1
ATOM 656 O O . ASP A 1 81 ? 22.069 -7.628 -1.844 1.00 55.47 81 ASP A O 1
#

pLDDT: mean 93.01, std 7.73, range [55.47, 98.12]

Mean predicted aligned error: 4.25 Å